Protein AF-A0A945M7L5-F1 (afdb_monomer_lite)

Structure (mmCIF, N/CA/C/O backbone):
data_AF-A0A945M7L5-F1
#
_entry.id   AF-A0A945M7L5-F1
#
loop_
_atom_site.group_PDB
_atom_site.id
_atom_site.type_symbol
_atom_site.label_atom_id
_atom_site.label_alt_id
_atom_site.label_comp_id
_atom_site.label_asym_id
_atom_site.label_entity_id
_atom_site.label_seq_id
_atom_site.pdbx_PDB_ins_code
_atom_site.Cartn_x
_atom_site.Cartn_y
_atom_site.Cartn_z
_atom_site.occupancy
_atom_site.B_iso_or_equiv
_atom_site.auth_seq_id
_atom_site.auth_comp_id
_atom_site.auth_asym_id
_atom_site.auth_atom_id
_atom_site.pdbx_PDB_model_num
ATOM 1 N N . LEU A 1 1 ? 0.323 -6.033 -14.513 1.00 88.44 1 LEU A N 1
ATOM 2 C CA . LEU A 1 1 ? 0.531 -5.898 -13.048 1.00 88.44 1 LEU A CA 1
ATOM 3 C C . LEU A 1 1 ? 1.445 -6.980 -12.442 1.00 88.44 1 LEU A C 1
ATOM 5 O O . LEU A 1 1 ? 2.070 -6.713 -11.421 1.00 88.44 1 LEU A O 1
ATOM 9 N N . GLU A 1 2 ? 1.617 -8.143 -13.084 1.00 89.75 2 GLU A N 1
ATOM 10 C CA . GLU A 1 2 ? 2.589 -9.178 -12.659 1.00 89.75 2 GLU A CA 1
ATOM 11 C C . GLU A 1 2 ? 4.060 -8.782 -12.893 1.00 89.75 2 GLU A C 1
ATOM 13 O O . GLU A 1 2 ? 4.921 -9.129 -12.095 1.00 89.75 2 GLU A O 1
ATOM 18 N N . ARG A 1 3 ? 4.341 -7.949 -13.916 1.00 89.69 3 ARG A N 1
ATOM 19 C CA . ARG A 1 3 ? 5.655 -7.295 -14.160 1.00 89.69 3 ARG A CA 1
ATOM 20 C C . ARG A 1 3 ? 6.170 -6.489 -12.953 1.00 89.69 3 ARG A C 1
ATOM 22 O O . ARG A 1 3 ? 7.344 -6.130 -12.890 1.00 89.69 3 ARG A O 1
ATOM 29 N N . GLY A 1 4 ? 5.273 -6.157 -12.029 1.00 89.81 4 GLY A N 1
ATOM 30 C CA . GLY A 1 4 ? 5.550 -5.356 -10.851 1.00 89.81 4 GLY A CA 1
ATOM 31 C C . GLY A 1 4 ? 5.746 -3.878 -11.117 1.00 89.81 4 GLY A C 1
ATOM 32 O O . GLY A 1 4 ? 5.795 -3.437 -12.266 1.00 89.81 4 GLY A O 1
ATOM 33 N N . LEU A 1 5 ? 5.824 -3.122 -10.029 1.00 92.19 5 LEU A N 1
ATOM 34 C CA . LEU A 1 5 ? 6.003 -1.675 -9.991 1.00 92.19 5 LEU A CA 1
ATOM 35 C C . LEU A 1 5 ? 7.187 -1.330 -9.087 1.00 92.19 5 LEU A C 1
ATOM 37 O O . LEU A 1 5 ? 7.552 -2.103 -8.199 1.00 92.19 5 LEU A O 1
ATOM 41 N N . TRP A 1 6 ? 7.793 -0.170 -9.312 1.00 91.25 6 TRP A N 1
ATOM 42 C CA . TRP A 1 6 ? 8.780 0.368 -8.384 1.00 91.25 6 TRP A CA 1
ATOM 43 C C . TRP A 1 6 ? 8.107 0.789 -7.082 1.00 91.25 6 TRP A C 1
ATOM 45 O O . TRP A 1 6 ? 7.006 1.3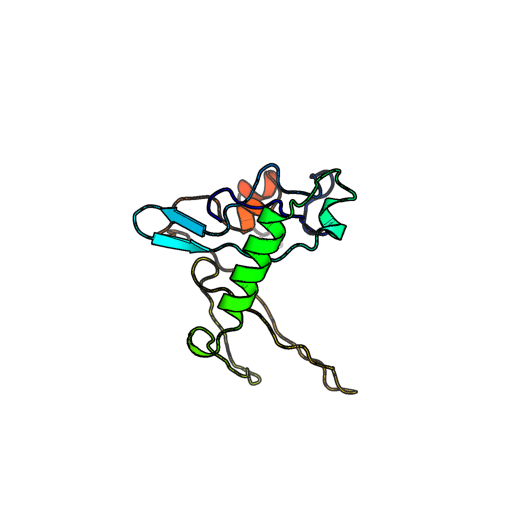38 -7.104 1.00 91.25 6 TRP A O 1
ATOM 55 N N . HIS A 1 7 ? 8.767 0.518 -5.955 1.00 89.25 7 HIS A N 1
ATOM 56 C CA . HIS A 1 7 ? 8.201 0.784 -4.641 1.00 89.25 7 HIS A CA 1
ATOM 57 C C . HIS A 1 7 ? 9.177 1.553 -3.753 1.00 89.25 7 HIS A C 1
ATOM 59 O O . HIS A 1 7 ? 10.235 1.039 -3.383 1.00 89.25 7 HIS A O 1
ATOM 65 N N . HIS A 1 8 ? 8.800 2.779 -3.398 1.00 90.94 8 HIS A N 1
ATOM 66 C CA . HIS A 1 8 ? 9.571 3.631 -2.499 1.00 90.94 8 HIS A CA 1
ATOM 67 C C . HIS A 1 8 ? 9.224 3.313 -1.038 1.00 90.94 8 HIS A C 1
ATOM 69 O O . HIS A 1 8 ? 8.049 3.259 -0.672 1.00 90.94 8 HIS A O 1
ATOM 75 N N . ARG A 1 9 ? 10.244 3.151 -0.192 1.00 86.06 9 ARG A N 1
ATOM 76 C CA . ARG A 1 9 ? 10.154 2.725 1.215 1.00 86.06 9 ARG A CA 1
ATOM 77 C C . ARG A 1 9 ? 9.863 3.864 2.195 1.00 86.06 9 ARG A C 1
ATOM 79 O O . ARG A 1 9 ? 9.516 3.604 3.335 1.00 86.06 9 ARG A O 1
ATOM 86 N N . ARG A 1 10 ? 9.905 5.124 1.746 1.00 86.62 10 ARG A N 1
ATOM 87 C CA . ARG A 1 10 ? 9.412 6.326 2.470 1.00 86.62 10 ARG A CA 1
ATOM 88 C C . ARG A 1 10 ? 10.066 6.561 3.837 1.00 86.62 10 ARG A C 1
ATOM 90 O O . ARG A 1 10 ? 9.423 7.097 4.734 1.00 86.62 10 ARG A O 1
ATOM 97 N N . GLY A 1 11 ? 11.322 6.156 3.999 1.00 83.06 11 GLY A N 1
ATOM 98 C CA . GLY A 1 11 ? 12.015 6.235 5.284 1.00 83.06 11 GLY A CA 1
ATOM 99 C C . GLY A 1 11 ? 11.655 5.104 6.250 1.00 83.06 11 GLY A C 1
ATOM 100 O O . GLY A 1 11 ? 12.049 5.164 7.407 1.00 83.06 11 GLY A O 1
ATOM 101 N N . GLU A 1 12 ? 10.913 4.084 5.804 1.00 82.12 12 GLU A N 1
ATOM 102 C CA . GLU A 1 12 ? 10.645 2.861 6.576 1.00 82.12 12 GLU A CA 1
ATOM 103 C C . GLU A 1 12 ? 11.765 1.811 6.419 1.00 82.12 12 GLU A C 1
ATOM 105 O O . GLU A 1 12 ? 11.689 0.739 7.014 1.00 82.12 12 GLU A O 1
ATOM 110 N N . GLN A 1 13 ? 12.797 2.100 5.620 1.00 79.38 13 GLN A N 1
ATOM 111 C CA . GLN A 1 13 ? 14.006 1.284 5.507 1.00 79.38 13 GLN A CA 1
ATOM 112 C C . GLN A 1 13 ? 14.995 1.529 6.660 1.00 79.38 13 GLN A C 1
ATOM 114 O O . GLN A 1 13 ? 14.944 2.562 7.327 1.00 79.38 13 GLN A O 1
ATOM 119 N N . ALA A 1 14 ? 15.932 0.599 6.858 1.00 75.19 14 ALA A N 1
ATOM 120 C CA . ALA A 1 14 ? 17.033 0.770 7.806 1.00 75.19 14 ALA A CA 1
ATOM 121 C C . ALA A 1 14 ? 18.026 1.853 7.360 1.00 75.19 14 ALA A C 1
ATOM 123 O O . ALA A 1 14 ? 18.111 2.196 6.177 1.00 75.19 14 ALA A O 1
ATOM 124 N N . GLU A 1 15 ? 18.825 2.346 8.305 1.00 80.69 15 GLU A N 1
ATOM 125 C CA . GLU A 1 15 ? 19.936 3.245 7.998 1.00 80.69 15 GLU A CA 1
ATOM 126 C C . GLU A 1 15 ? 20.911 2.581 7.011 1.00 80.69 15 GLU A C 1
ATOM 128 O O . GLU A 1 15 ? 21.284 1.421 7.165 1.00 80.69 15 GLU A O 1
ATOM 133 N N . GLY A 1 16 ? 21.290 3.313 5.961 1.00 83.38 16 GLY A N 1
ATOM 134 C CA . GLY A 1 16 ? 22.184 2.820 4.909 1.00 83.38 16 GLY A CA 1
ATOM 135 C C . GLY A 1 16 ? 21.518 1.958 3.830 1.00 83.38 16 GLY A C 1
ATOM 136 O O . GLY A 1 16 ? 22.161 1.666 2.821 1.00 83.38 16 GLY A O 1
ATOM 137 N N . GLU A 1 17 ? 20.243 1.584 3.969 1.00 80.81 17 GLU A N 1
ATOM 138 C CA . GLU A 1 17 ? 19.537 0.860 2.910 1.00 80.81 17 GLU A CA 1
ATOM 139 C C . GLU A 1 17 ? 18.944 1.796 1.839 1.00 80.81 17 GLU A C 1
ATOM 141 O O . GLU A 1 17 ? 18.535 2.919 2.148 1.00 80.81 17 GLU A O 1
ATOM 146 N N . PRO A 1 18 ? 18.826 1.338 0.574 1.00 84.75 18 PRO A N 1
ATOM 147 C CA . PRO A 1 18 ? 18.264 2.160 -0.494 1.00 84.75 18 PRO A CA 1
ATOM 148 C C . PRO A 1 18 ? 16.835 2.660 -0.201 1.00 84.75 18 PRO A C 1
ATOM 150 O O . PRO A 1 18 ? 16.030 1.955 0.395 1.00 84.75 18 PRO A O 1
ATOM 153 N N . PRO A 1 19 ? 16.423 3.828 -0.689 1.00 88.56 19 PRO A N 1
ATOM 154 C CA . PRO A 1 19 ? 15.056 4.315 -0.489 1.00 88.56 19 PRO A CA 1
ATOM 155 C C . PRO A 1 19 ? 14.008 3.564 -1.325 1.00 88.56 19 PRO A C 1
ATOM 157 O O . PRO A 1 19 ? 12.823 3.598 -1.005 1.00 88.56 19 PRO A O 1
ATOM 160 N N . VAL A 1 20 ? 14.422 2.821 -2.354 1.00 88.81 20 VAL A N 1
ATOM 161 C CA . VAL A 1 20 ? 13.551 2.016 -3.229 1.00 88.81 20 VAL A CA 1
ATOM 162 C C . VAL A 1 20 ? 13.884 0.533 -3.082 1.00 88.81 20 VAL A C 1
ATOM 164 O O . VAL A 1 20 ? 15.008 0.172 -2.725 1.00 88.81 20 VAL A O 1
ATOM 167 N N . LEU A 1 21 ? 12.903 -0.343 -3.312 1.00 83.31 21 LEU A N 1
ATOM 168 C CA . LEU A 1 21 ? 13.147 -1.784 -3.385 1.00 83.31 21 LEU A CA 1
ATOM 169 C C . LEU A 1 21 ? 14.174 -2.126 -4.484 1.00 83.31 21 LEU A C 1
ATOM 171 O O . LEU A 1 21 ? 14.164 -1.499 -5.543 1.00 83.31 21 LEU A O 1
ATOM 175 N N . PRO A 1 22 ? 15.016 -3.159 -4.283 1.00 78.81 22 PRO A N 1
ATOM 176 C CA . PRO A 1 22 ? 16.070 -3.537 -5.233 1.00 78.81 22 PRO A CA 1
ATOM 177 C C . PRO A 1 22 ? 15.537 -4.050 -6.580 1.00 78.81 22 PRO A C 1
ATOM 179 O O . PRO A 1 22 ? 16.302 -4.245 -7.520 1.00 78.81 22 PRO A O 1
ATOM 182 N N . GLY A 1 23 ? 14.231 -4.289 -6.683 1.00 81.50 23 GLY A N 1
ATOM 183 C CA . GLY A 1 23 ? 13.573 -4.705 -7.907 1.00 81.50 23 GLY A CA 1
ATOM 184 C C . GLY A 1 23 ? 12.105 -4.307 -7.912 1.00 81.50 23 GLY A C 1
ATOM 185 O O . GLY A 1 23 ? 11.553 -3.813 -6.926 1.00 81.50 23 GLY A O 1
ATOM 186 N N . ARG A 1 24 ? 11.469 -4.547 -9.055 1.00 86.50 24 ARG A N 1
ATOM 187 C CA . ARG A 1 24 ? 10.047 -4.280 -9.255 1.00 86.50 24 ARG A CA 1
ATOM 188 C C . ARG A 1 24 ? 9.227 -5.286 -8.461 1.00 86.50 24 ARG A C 1
ATOM 190 O O . ARG A 1 24 ? 9.447 -6.488 -8.577 1.00 86.50 24 ARG A O 1
ATOM 197 N N . GLN A 1 25 ? 8.263 -4.794 -7.698 1.00 86.56 25 GLN A N 1
ATOM 198 C CA . GLN A 1 25 ? 7.405 -5.611 -6.855 1.00 86.56 25 GLN A CA 1
ATOM 199 C C . GLN A 1 25 ? 6.109 -5.960 -7.599 1.00 86.56 25 GLN A C 1
ATOM 201 O O . GLN A 1 25 ? 5.334 -5.044 -7.896 1.00 86.56 25 GLN A O 1
ATOM 206 N N . PRO A 1 26 ? 5.844 -7.244 -7.915 1.00 88.94 26 PRO A N 1
ATOM 207 C CA . PRO A 1 26 ? 4.579 -7.683 -8.498 1.00 88.94 26 PRO A CA 1
ATOM 208 C C . PRO A 1 26 ? 3.392 -7.230 -7.657 1.00 88.94 26 PRO A C 1
ATOM 210 O O . PRO A 1 26 ? 3.379 -7.424 -6.439 1.00 88.94 26 PRO A O 1
ATOM 213 N N . VAL A 1 27 ? 2.390 -6.649 -8.320 1.00 91.69 27 VAL A N 1
ATOM 214 C CA . VAL A 1 27 ? 1.140 -6.284 -7.643 1.00 91.69 27 VAL A CA 1
ATOM 215 C C . VAL A 1 27 ? 0.292 -7.520 -7.402 1.00 91.69 27 VAL A C 1
ATOM 217 O O . VAL A 1 27 ? -0.244 -7.696 -6.315 1.00 91.69 27 VAL A O 1
ATOM 220 N N . PHE A 1 28 ? 0.231 -8.398 -8.402 1.00 90.56 28 PHE A N 1
ATOM 221 C CA . PHE A 1 28 ? -0.382 -9.713 -8.305 1.00 90.56 28 PHE A CA 1
ATOM 222 C C . PHE A 1 28 ? 0.646 -10.774 -8.665 1.00 90.56 28 PHE A C 1
ATOM 224 O O . PHE A 1 28 ? 1.452 -10.574 -9.574 1.00 90.56 28 PHE A O 1
ATOM 231 N N . TRP A 1 29 ? 0.600 -11.900 -7.966 1.00 87.75 29 TRP A N 1
ATOM 232 C CA . TRP A 1 29 ? 1.297 -13.116 -8.367 1.00 87.75 29 TRP A CA 1
ATOM 233 C C . TRP A 1 29 ? 0.541 -14.328 -7.834 1.00 87.75 29 TRP A C 1
ATOM 235 O O . TRP A 1 29 ? -0.163 -14.240 -6.826 1.00 87.75 29 TRP A O 1
ATOM 245 N N . THR A 1 30 ? 0.684 -15.462 -8.514 1.00 85.06 30 THR A N 1
ATOM 246 C CA . THR A 1 30 ? 0.072 -16.722 -8.094 1.00 85.06 30 THR A CA 1
ATOM 247 C C . THR A 1 30 ? 1.156 -17.738 -7.800 1.00 85.06 30 THR A C 1
ATOM 249 O O . THR A 1 30 ? 2.023 -17.987 -8.631 1.00 85.06 30 THR A O 1
ATOM 252 N N . GLU A 1 31 ? 1.091 -18.351 -6.623 1.00 77.88 31 GLU A N 1
ATOM 253 C CA . GLU A 1 31 ? 2.034 -19.379 -6.200 1.00 77.88 31 GLU A CA 1
ATOM 254 C C . GLU A 1 31 ? 1.259 -20.556 -5.595 1.00 77.88 31 GLU A C 1
ATOM 256 O O . GLU A 1 31 ? 0.375 -20.371 -4.757 1.00 77.88 31 GLU A O 1
ATOM 261 N N . HIS A 1 32 ? 1.535 -21.778 -6.061 1.00 81.19 32 HIS A N 1
ATOM 262 C CA . HIS A 1 32 ? 0.807 -22.993 -5.656 1.00 81.19 32 HIS A CA 1
ATOM 263 C C . HIS A 1 32 ? -0.732 -22.855 -5.740 1.00 81.19 32 HIS A C 1
ATOM 265 O O . HIS A 1 32 ? -1.458 -23.284 -4.840 1.00 81.19 32 HIS A O 1
ATOM 271 N N . GLY A 1 33 ? -1.233 -22.207 -6.800 1.00 84.12 33 GLY A N 1
ATOM 272 C CA . GLY A 1 33 ? -2.668 -21.993 -7.028 1.00 84.12 33 GLY A CA 1
ATOM 273 C C . GLY A 1 33 ? -3.322 -20.953 -6.112 1.00 84.12 33 GLY A C 1
ATOM 274 O O . GLY A 1 33 ? -4.548 -20.873 -6.062 1.00 84.12 33 GLY A O 1
ATOM 275 N N . ARG A 1 34 ? -2.537 -20.162 -5.370 1.00 82.62 34 ARG A N 1
ATOM 276 C CA . ARG A 1 34 ? -3.036 -19.078 -4.517 1.00 82.62 34 ARG A CA 1
ATOM 277 C C . ARG A 1 34 ? -2.573 -17.736 -5.054 1.00 82.62 34 ARG A C 1
ATOM 279 O O . ARG A 1 34 ? -1.375 -17.513 -5.200 1.00 82.62 34 ARG A O 1
ATOM 286 N N . MET A 1 35 ? -3.532 -16.858 -5.331 1.00 85.50 35 MET A N 1
ATOM 287 C CA . MET A 1 35 ? -3.248 -15.484 -5.721 1.00 85.50 35 MET A CA 1
ATOM 288 C C . MET A 1 35 ? -2.893 -14.654 -4.492 1.00 85.50 35 MET A C 1
ATOM 290 O O . MET A 1 35 ? -3.503 -14.780 -3.426 1.00 85.50 35 MET A O 1
ATOM 294 N N . HIS A 1 36 ? -1.928 -13.774 -4.684 1.00 85.00 36 HIS A N 1
ATOM 295 C CA . HIS A 1 36 ? -1.494 -12.803 -3.711 1.00 85.00 36 HIS A CA 1
ATOM 296 C C . HIS A 1 36 ? -1.576 -11.398 -4.286 1.00 85.00 36 HIS A C 1
ATOM 298 O O . HIS A 1 36 ? -1.452 -11.205 -5.497 1.00 85.00 36 HIS A O 1
ATOM 304 N N . VAL A 1 37 ? -1.755 -10.427 -3.396 1.00 89.38 37 VAL A N 1
ATOM 305 C CA . VAL A 1 37 ? -1.757 -9.013 -3.734 1.00 89.38 37 VAL A CA 1
ATOM 306 C C . VAL A 1 37 ? -0.793 -8.238 -2.844 1.00 89.38 37 VAL A C 1
ATOM 308 O O . VAL A 1 37 ? -0.749 -8.426 -1.628 1.00 89.38 37 VAL A O 1
ATOM 311 N N . PHE A 1 38 ? -0.027 -7.351 -3.467 1.00 88.56 38 PHE A N 1
ATOM 312 C CA . PHE A 1 38 ? 0.733 -6.304 -2.807 1.00 88.56 38 PHE A CA 1
ATOM 313 C C . PHE A 1 38 ? 0.492 -5.005 -3.562 1.00 88.56 38 PHE A C 1
ATOM 315 O O . PHE A 1 38 ? 0.917 -4.851 -4.702 1.00 88.56 38 PHE A O 1
ATOM 322 N N . TYR A 1 39 ? -0.195 -4.058 -2.937 1.00 91.62 39 TYR A N 1
ATOM 323 C CA . TYR A 1 39 ? -0.456 -2.787 -3.586 1.00 91.62 39 TYR A CA 1
ATOM 324 C C . TYR A 1 39 ? -0.459 -1.652 -2.578 1.00 91.62 39 TYR A C 1
ATOM 326 O O . TYR A 1 39 ? -1.223 -1.642 -1.614 1.00 91.62 39 TYR A O 1
ATOM 334 N N . ASN A 1 40 ? 0.425 -0.697 -2.825 1.00 89.12 40 ASN A N 1
ATOM 335 C CA . ASN A 1 40 ? 0.483 0.587 -2.160 1.00 89.12 40 ASN A CA 1
ATOM 336 C C . ASN A 1 40 ? 0.940 1.582 -3.223 1.00 89.12 40 ASN A C 1
ATOM 338 O O . ASN A 1 40 ? 2.067 1.481 -3.713 1.00 89.12 40 ASN A O 1
ATOM 342 N N . ARG A 1 41 ? 0.038 2.480 -3.622 1.00 91.00 41 ARG A N 1
ATOM 343 C CA . ARG A 1 41 ? 0.288 3.425 -4.704 1.00 91.00 41 ARG A CA 1
ATOM 344 C C . ARG A 1 41 ? 1.357 4.428 -4.284 1.00 91.00 41 ARG A C 1
ATOM 346 O O . ARG A 1 41 ? 1.124 5.275 -3.421 1.00 91.00 41 ARG A O 1
ATOM 353 N N . ASN A 1 42 ? 2.527 4.342 -4.910 1.00 90.31 42 ASN A N 1
ATOM 354 C CA . ASN A 1 42 ? 3.549 5.370 -4.789 1.00 90.31 42 ASN A CA 1
ATOM 355 C C . ASN A 1 42 ? 3.321 6.430 -5.877 1.00 90.31 42 ASN A C 1
ATOM 357 O O . ASN A 1 42 ? 3.329 6.085 -7.058 1.00 90.31 42 ASN A O 1
ATOM 361 N N . PRO A 1 43 ? 3.128 7.711 -5.522 1.00 91.31 43 PRO A N 1
ATOM 362 C CA . PRO A 1 43 ? 3.115 8.773 -6.514 1.00 91.31 43 PRO A CA 1
ATOM 363 C C . PRO A 1 43 ? 4.483 8.860 -7.218 1.00 91.31 43 PRO A C 1
ATOM 365 O O . PRO A 1 43 ? 5.511 8.677 -6.557 1.00 91.31 43 PRO A O 1
ATOM 368 N N . PRO A 1 44 ? 4.520 9.197 -8.522 1.00 92.56 44 PRO A N 1
ATOM 369 C CA . PRO A 1 44 ? 5.767 9.364 -9.276 1.00 92.56 44 PRO A CA 1
ATOM 370 C C . PRO A 1 44 ? 6.780 10.294 -8.598 1.00 92.56 44 PRO A C 1
ATOM 372 O O . PRO A 1 44 ? 7.962 9.975 -8.551 1.00 92.56 44 PRO A O 1
ATOM 375 N N . ALA A 1 45 ? 6.304 11.356 -7.941 1.00 94.25 45 ALA A N 1
ATOM 376 C CA . ALA A 1 45 ? 7.132 12.312 -7.204 1.00 94.25 45 ALA A CA 1
ATOM 377 C C . ALA A 1 45 ? 7.986 11.697 -6.074 1.00 94.25 45 ALA A C 1
ATOM 379 O O . ALA A 1 45 ? 8.914 12.340 -5.594 1.00 94.25 45 ALA A O 1
ATOM 380 N N . TRP A 1 46 ? 7.681 10.480 -5.605 1.00 93.62 46 TRP A N 1
ATOM 381 C CA . TRP A 1 46 ? 8.534 9.769 -4.640 1.00 93.62 46 TRP A CA 1
ATOM 382 C C . TRP A 1 46 ? 9.642 8.951 -5.306 1.00 93.62 46 TRP A C 1
ATOM 384 O O . TRP A 1 46 ? 10.592 8.569 -4.640 1.00 93.62 46 TRP A O 1
ATOM 394 N N . LEU A 1 47 ? 9.507 8.633 -6.591 1.00 94.19 47 LEU A N 1
ATOM 395 C CA . LEU A 1 47 ? 10.447 7.808 -7.352 1.00 94.19 47 LEU A CA 1
ATOM 396 C C . LEU A 1 47 ? 11.367 8.661 -8.238 1.00 94.19 47 LEU A C 1
ATOM 398 O O . LEU A 1 47 ? 12.512 8.283 -8.471 1.00 94.19 47 LEU A O 1
ATOM 402 N N . GLU A 1 48 ? 10.896 9.829 -8.677 1.00 94.62 48 GLU A N 1
ATOM 403 C CA . GLU A 1 48 ? 11.663 10.784 -9.485 1.00 94.62 48 GLU A CA 1
ATOM 404 C C . GLU A 1 48 ? 12.991 11.222 -8.840 1.00 94.62 48 GLU A C 1
ATOM 406 O O . GLU A 1 48 ? 14.004 11.183 -9.544 1.00 94.62 48 GLU A O 1
ATOM 411 N N . PRO A 1 49 ? 13.060 11.570 -7.532 1.00 94.81 49 PRO A N 1
ATOM 412 C CA . PRO A 1 49 ? 14.329 11.922 -6.886 1.00 94.81 49 PRO A CA 1
ATOM 413 C C . PRO A 1 49 ? 15.351 10.779 -6.893 1.00 94.81 49 PRO A C 1
ATOM 415 O O . PRO A 1 49 ? 16.553 11.025 -6.855 1.00 94.81 49 PRO A O 1
ATOM 418 N N . GLU A 1 50 ? 14.871 9.540 -6.999 1.00 93.75 50 GLU A N 1
ATOM 419 C CA . GLU A 1 50 ? 15.679 8.319 -7.035 1.00 93.75 50 GLU A CA 1
ATOM 420 C C . GLU A 1 50 ? 16.088 7.929 -8.467 1.00 93.75 50 GLU A C 1
ATOM 422 O O . GLU A 1 50 ? 16.620 6.844 -8.699 1.00 93.75 50 GLU A O 1
ATOM 427 N N . GLY A 1 51 ? 15.820 8.795 -9.453 1.00 94.50 51 GLY A N 1
ATOM 428 C CA . GLY A 1 51 ? 16.134 8.562 -10.864 1.00 94.50 51 GLY A CA 1
ATOM 429 C C . GLY A 1 51 ? 15.212 7.550 -11.548 1.00 94.50 51 GLY A C 1
ATOM 430 O O . GLY A 1 51 ? 15.524 7.065 -12.636 1.00 94.50 51 GLY A O 1
ATOM 431 N N . ILE A 1 52 ? 14.076 7.216 -10.932 1.00 94.81 52 ILE A N 1
ATOM 432 C CA . ILE A 1 52 ? 13.129 6.230 -11.451 1.00 94.81 52 ILE A CA 1
ATOM 433 C C . ILE A 1 52 ? 11.953 6.952 -12.099 1.00 94.81 52 ILE A C 1
ATOM 435 O O . ILE A 1 52 ? 11.156 7.612 -11.438 1.00 94.81 52 ILE A O 1
ATOM 439 N N . THR A 1 53 ? 11.809 6.777 -13.411 1.00 95.12 53 THR A N 1
ATOM 440 C CA . THR A 1 53 ? 10.653 7.287 -14.154 1.00 95.12 53 THR A CA 1
ATOM 441 C C . THR A 1 53 ? 9.505 6.285 -14.102 1.00 95.12 53 THR A C 1
ATOM 443 O O . THR A 1 53 ? 9.670 5.131 -14.499 1.00 95.12 53 THR A O 1
ATOM 446 N N . VAL A 1 54 ? 8.334 6.741 -13.655 1.00 95.00 54 VAL A N 1
ATOM 447 C CA . VAL A 1 54 ? 7.077 5.999 -13.806 1.00 95.00 54 VAL A CA 1
ATOM 448 C C . VAL A 1 54 ? 6.515 6.290 -15.195 1.00 95.00 54 VAL A C 1
ATOM 450 O O . VAL A 1 54 ? 6.260 7.436 -15.554 1.00 95.00 54 VAL A O 1
ATOM 453 N N . THR A 1 55 ? 6.352 5.249 -15.999 1.00 95.50 55 THR A N 1
ATOM 454 C CA . THR A 1 55 ? 5.833 5.339 -17.367 1.00 95.50 55 THR A CA 1
ATOM 455 C C . THR A 1 55 ? 4.335 5.652 -17.392 1.00 95.50 55 THR A C 1
ATOM 457 O O . THR A 1 55 ? 3.600 5.404 -16.429 1.00 95.50 55 THR A O 1
ATOM 460 N N . ALA A 1 56 ? 3.855 6.146 -18.536 1.00 96.25 56 ALA A N 1
ATOM 461 C CA . ALA A 1 56 ? 2.427 6.355 -18.764 1.00 96.25 56 ALA A CA 1
ATOM 462 C C . ALA A 1 56 ? 1.627 5.045 -18.624 1.00 96.25 56 ALA A C 1
ATOM 464 O O . ALA A 1 56 ? 0.601 5.034 -17.956 1.00 96.25 56 ALA A O 1
ATOM 465 N N . GLU A 1 57 ? 2.149 3.930 -19.153 1.00 96.19 57 GLU A N 1
ATOM 466 C CA . GLU A 1 57 ? 1.534 2.597 -19.028 1.00 96.19 57 GLU A CA 1
ATOM 467 C C . GLU A 1 57 ? 1.418 2.152 -17.556 1.00 96.19 57 GLU A C 1
ATOM 469 O O . GLU A 1 57 ? 0.399 1.611 -17.134 1.00 96.19 57 GLU A O 1
ATOM 474 N N . GLU A 1 58 ? 2.451 2.382 -16.738 1.00 95.56 58 GLU A N 1
ATOM 475 C CA . GLU A 1 58 ? 2.402 2.055 -15.305 1.00 95.56 58 GLU A CA 1
ATOM 476 C C . GLU A 1 58 ? 1.422 2.937 -14.535 1.00 95.56 58 GLU A C 1
ATOM 478 O O . GLU A 1 58 ? 0.823 2.479 -13.561 1.00 95.56 58 GLU A O 1
ATOM 483 N N . THR A 1 59 ? 1.274 4.194 -14.947 1.00 95.62 59 THR A N 1
ATOM 484 C CA . THR A 1 59 ? 0.305 5.122 -14.356 1.00 95.62 59 THR A CA 1
ATOM 485 C C . THR A 1 59 ? -1.112 4.677 -14.697 1.00 95.62 59 THR A C 1
ATOM 487 O O . THR A 1 59 ? -1.911 4.474 -13.789 1.00 95.62 59 THR A O 1
ATOM 490 N N . GLU A 1 60 ? -1.384 4.387 -15.971 1.00 97.06 60 GLU A N 1
ATOM 491 C CA . GLU A 1 60 ? -2.676 3.880 -16.440 1.00 97.06 60 GLU A CA 1
ATOM 492 C C . GLU A 1 60 ? -3.057 2.558 -15.752 1.00 97.06 60 GLU A C 1
ATOM 494 O O . GLU A 1 60 ? -4.195 2.378 -15.319 1.00 97.06 60 GLU A O 1
ATOM 499 N N . ALA A 1 61 ? -2.100 1.643 -15.567 1.00 96.31 61 ALA A N 1
ATOM 500 C CA . ALA A 1 61 ? -2.344 0.389 -14.859 1.00 96.31 61 ALA A CA 1
ATOM 501 C C . ALA A 1 61 ? -2.705 0.596 -13.375 1.00 96.31 61 ALA A C 1
ATOM 503 O O . ALA A 1 61 ? -3.532 -0.146 -12.839 1.00 96.31 61 ALA A O 1
ATOM 504 N N . GLN A 1 62 ? -2.088 1.576 -12.705 1.00 96.69 62 GLN A N 1
ATOM 505 C CA . GLN A 1 62 ? -2.428 1.936 -11.325 1.00 96.69 62 GLN A CA 1
ATOM 506 C C . GLN A 1 62 ? -3.783 2.646 -11.253 1.00 96.69 62 GLN A C 1
ATOM 508 O O . GLN A 1 62 ? -4.577 2.329 -10.375 1.00 96.69 62 GLN A O 1
ATOM 513 N N . ASP A 1 63 ? -4.083 3.541 -12.198 1.00 97.25 63 ASP A N 1
ATOM 514 C CA . ASP A 1 63 ? -5.373 4.237 -12.288 1.00 97.25 63 ASP A CA 1
ATOM 515 C C . ASP A 1 63 ? -6.525 3.257 -12.501 1.00 97.25 63 ASP A C 1
ATOM 517 O O . ASP A 1 63 ? -7.545 3.330 -11.816 1.00 97.25 63 ASP A O 1
ATOM 521 N N . LEU A 1 64 ? -6.346 2.284 -13.397 1.00 97.50 64 LEU A N 1
ATOM 522 C CA . LEU A 1 64 ? -7.327 1.228 -13.614 1.00 97.50 64 LEU A CA 1
ATOM 523 C C . LEU A 1 64 ? -7.533 0.386 -12.351 1.00 97.50 64 LEU A C 1
ATOM 525 O O . LEU A 1 64 ? -8.672 0.060 -12.011 1.00 97.50 64 LEU A O 1
ATOM 529 N N . LEU A 1 65 ? -6.450 0.020 -11.659 1.00 96.75 65 LEU A N 1
ATOM 530 C CA . LEU A 1 65 ? -6.553 -0.743 -10.421 1.00 96.75 65 LEU A CA 1
ATOM 531 C C . LEU A 1 65 ? -7.279 0.060 -9.339 1.00 96.75 65 LEU A C 1
ATOM 533 O O . LEU A 1 65 ? -8.187 -0.481 -8.716 1.00 96.75 65 LEU A O 1
ATOM 537 N N . ASP A 1 66 ? -6.946 1.334 -9.152 1.00 96.19 66 ASP A N 1
ATOM 538 C CA . ASP A 1 66 ? -7.627 2.209 -8.195 1.00 96.19 66 ASP A CA 1
ATOM 539 C C . ASP A 1 66 ? -9.120 2.325 -8.520 1.00 96.19 66 ASP A C 1
ATOM 541 O O . ASP A 1 66 ? -9.956 2.100 -7.645 1.00 96.19 66 ASP A O 1
ATOM 545 N N . ALA A 1 67 ? -9.473 2.546 -9.790 1.00 97.19 67 ALA A N 1
ATOM 546 C CA . ALA A 1 67 ? -10.864 2.604 -10.237 1.00 97.19 67 ALA A CA 1
ATOM 547 C C . ALA A 1 67 ? -11.623 1.287 -9.992 1.00 97.19 67 ALA A C 1
ATOM 549 O O . ALA A 1 67 ? -12.816 1.297 -9.689 1.00 97.19 67 ALA A O 1
ATOM 550 N N . VAL A 1 68 ? -10.953 0.135 -10.107 1.00 96.81 68 VAL A N 1
ATOM 551 C CA . VAL A 1 68 ? -11.527 -1.162 -9.721 1.00 96.81 68 VAL A CA 1
ATOM 552 C C . VAL A 1 68 ? -11.700 -1.237 -8.207 1.00 96.81 68 VAL A C 1
ATOM 554 O O . VAL A 1 68 ? -12.785 -1.584 -7.752 1.00 96.81 68 VAL A O 1
ATOM 557 N N . LEU A 1 69 ? -10.672 -0.885 -7.431 1.00 95.25 69 LEU A N 1
ATOM 558 C CA . LEU A 1 69 ? -10.691 -0.910 -5.966 1.00 95.25 69 LEU A CA 1
ATOM 559 C C . LEU A 1 69 ? -11.741 0.026 -5.367 1.00 95.25 69 LEU A C 1
ATOM 561 O O . LEU A 1 69 ? -12.205 -0.236 -4.260 1.00 95.25 69 LEU A O 1
ATOM 565 N N . GLU A 1 70 ? -12.152 1.071 -6.084 1.00 94.25 70 GLU A N 1
ATOM 566 C CA . GLU A 1 70 ? -13.219 1.994 -5.692 1.00 94.25 70 GLU A CA 1
ATOM 567 C C . GLU A 1 70 ? -14.642 1.434 -5.849 1.00 94.25 70 GLU A C 1
ATOM 569 O O . GLU A 1 70 ? -15.580 1.967 -5.243 1.00 94.25 70 GLU A O 1
ATOM 574 N N . ARG A 1 71 ? -14.811 0.337 -6.597 1.00 96.88 71 ARG A N 1
ATOM 575 C CA . ARG A 1 71 ? -16.116 -0.271 -6.876 1.00 96.88 71 ARG A CA 1
ATOM 576 C C . ARG A 1 71 ? -16.801 -0.768 -5.594 1.00 96.88 71 ARG A C 1
ATOM 578 O O . ARG A 1 71 ? -16.219 -1.578 -4.867 1.00 96.88 71 ARG A O 1
ATOM 585 N N . PRO A 1 72 ? -18.038 -0.329 -5.293 1.00 95.19 72 PRO A N 1
ATOM 586 C CA . PRO A 1 72 ? -18.746 -0.725 -4.075 1.00 95.19 72 PRO A CA 1
ATOM 587 C C . PRO A 1 72 ? -18.906 -2.239 -3.898 1.00 95.19 72 PRO A C 1
ATOM 589 O O . PRO A 1 72 ? -18.855 -2.720 -2.771 1.00 95.19 72 PRO A O 1
ATOM 592 N N . GLU A 1 73 ? -19.066 -2.990 -4.986 1.00 96.81 73 GLU A N 1
ATOM 593 C CA . GLU A 1 73 ? -19.309 -4.435 -4.983 1.00 96.81 73 GLU A CA 1
ATOM 594 C C . GLU A 1 73 ? -18.112 -5.281 -4.522 1.00 96.81 73 GLU A C 1
ATOM 596 O O . GLU A 1 73 ? -18.301 -6.436 -4.144 1.00 96.81 73 GLU A O 1
ATOM 601 N N . ILE A 1 74 ? -16.897 -4.721 -4.508 1.00 93.94 74 ILE A N 1
ATOM 602 C CA . ILE A 1 74 ? -15.700 -5.402 -3.985 1.00 93.94 74 ILE A CA 1
ATOM 603 C C . ILE A 1 74 ? -15.203 -4.807 -2.662 1.00 93.94 74 ILE A C 1
ATOM 605 O O . ILE A 1 74 ? -14.207 -5.272 -2.107 1.00 93.94 74 ILE A O 1
ATOM 609 N N . GLN A 1 75 ? -15.888 -3.786 -2.139 1.00 94.50 75 GLN A N 1
ATOM 610 C CA . GLN A 1 75 ? -15.538 -3.142 -0.879 1.00 94.50 75 GLN A CA 1
ATOM 611 C C . GLN A 1 75 ? -16.408 -3.647 0.269 1.00 94.50 75 GLN A C 1
ATOM 613 O O . GLN A 1 75 ? -17.618 -3.431 0.302 1.00 94.50 75 GLN A O 1
ATOM 618 N N . LEU A 1 76 ? -15.767 -4.187 1.304 1.00 94.31 76 LEU A N 1
ATOM 619 C CA . LEU A 1 76 ? -16.395 -4.312 2.614 1.00 94.31 76 LEU A CA 1
ATOM 620 C C . LEU A 1 76 ? -16.166 -3.020 3.406 1.00 94.31 76 LEU A C 1
ATOM 622 O O . LEU A 1 76 ? -15.045 -2.719 3.817 1.00 94.31 76 LEU A O 1
ATOM 626 N N . ARG A 1 77 ? -17.233 -2.248 3.631 1.00 93.44 77 ARG A N 1
ATOM 627 C CA . ARG A 1 77 ? -17.194 -1.043 4.472 1.00 93.44 77 ARG A CA 1
ATOM 628 C C . ARG A 1 77 ? -17.610 -1.397 5.896 1.00 93.44 77 ARG A C 1
ATOM 630 O O . ARG A 1 77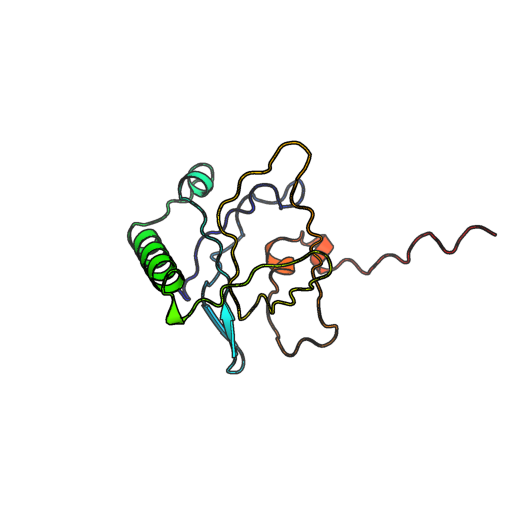 ? -18.650 -2.014 6.093 1.00 93.44 77 ARG A O 1
ATOM 637 N N . MET A 1 78 ? -16.823 -0.968 6.876 1.00 93.31 78 MET A N 1
ATOM 638 C CA . MET A 1 78 ? -17.137 -1.147 8.294 1.00 93.31 78 MET A CA 1
ATOM 639 C C . MET A 1 78 ? -16.659 0.042 9.124 1.00 93.31 78 MET A C 1
ATOM 641 O O . MET A 1 78 ? -15.713 0.737 8.745 1.00 93.31 78 MET A O 1
ATOM 645 N N . TYR A 1 79 ? -17.311 0.241 10.264 1.00 92.56 79 TYR A N 1
ATOM 646 C CA . TYR A 1 79 ? -16.883 1.150 11.319 1.00 92.56 79 TYR A CA 1
ATOM 647 C C . TYR A 1 79 ? -16.376 0.309 12.489 1.00 92.56 79 TYR A C 1
ATOM 649 O O . TYR A 1 79 ? -16.979 -0.714 12.791 1.00 92.56 79 TYR A O 1
ATOM 657 N N . LEU A 1 80 ? -15.261 0.720 13.094 1.00 93.31 80 LEU A N 1
ATOM 658 C CA . LEU A 1 80 ? -14.730 0.087 14.301 1.00 93.31 80 LEU A CA 1
ATOM 659 C C . LEU A 1 80 ? -15.142 0.912 15.515 1.00 93.31 80 LEU A C 1
ATOM 661 O O . LEU A 1 80 ? -14.867 2.117 15.564 1.00 93.31 80 LEU A O 1
ATOM 665 N N . GLU A 1 81 ? -15.760 0.256 16.485 1.00 93.31 81 GLU A N 1
ATOM 666 C CA . GLU A 1 81 ? -16.051 0.797 17.805 1.00 93.31 81 GLU A CA 1
ATOM 667 C C . GLU A 1 81 ? -14.906 0.497 18.790 1.00 93.31 81 GLU A C 1
ATOM 669 O O . GLU A 1 81 ? -14.068 -0.380 18.548 1.00 93.31 81 GLU A O 1
ATOM 674 N N . PRO A 1 82 ? -14.798 1.238 19.909 1.00 94.12 82 PRO A N 1
ATOM 675 C CA . PRO 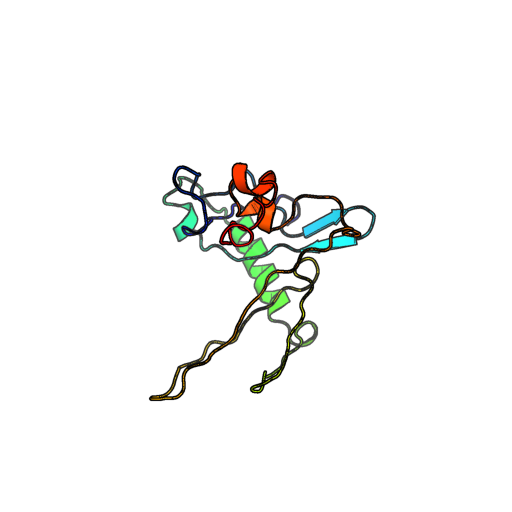A 1 82 ? -13.828 0.914 20.949 1.00 94.12 82 PRO A CA 1
ATOM 676 C C . PRO A 1 82 ? -14.003 -0.526 21.452 1.00 94.12 82 PRO A C 1
ATOM 678 O O . PRO A 1 82 ? -15.047 -0.874 21.993 1.00 94.12 82 PRO A O 1
ATOM 681 N N . GLY A 1 83 ? -12.958 -1.341 21.305 1.00 95.00 83 GLY A N 1
ATOM 682 C CA . GLY A 1 83 ? -12.974 -2.765 21.656 1.00 95.00 83 GLY A CA 1
ATOM 683 C C . GLY A 1 83 ? -13.054 -3.703 20.450 1.00 95.00 83 GLY A C 1
ATOM 684 O O . GLY A 1 83 ? -12.694 -4.872 20.586 1.00 95.00 83 GLY A O 1
ATOM 685 N N . ASP A 1 84 ? -13.424 -3.199 19.269 1.00 96.50 84 ASP A N 1
ATOM 686 C CA . ASP A 1 84 ? -13.449 -4.007 18.052 1.00 96.50 84 ASP A CA 1
ATOM 687 C C . ASP A 1 84 ? -12.044 -4.397 17.587 1.00 96.50 84 ASP A C 1
ATOM 689 O O . ASP A 1 84 ? -11.090 -3.611 17.621 1.00 96.50 84 ASP A O 1
ATOM 693 N N . LEU A 1 85 ? -11.944 -5.622 17.070 1.00 95.31 85 LEU A N 1
ATOM 694 C CA . LEU A 1 85 ? -10.730 -6.169 16.482 1.00 95.31 85 LEU A CA 1
ATOM 695 C C . LEU A 1 85 ? -10.944 -6.475 15.000 1.00 95.31 85 LEU A C 1
ATOM 697 O O . LEU A 1 85 ? -11.772 -7.307 14.633 1.00 95.31 85 LEU A O 1
ATOM 701 N N . GLN A 1 86 ? -10.121 -5.863 14.149 1.00 95.00 86 GLN A N 1
ATOM 702 C CA . GLN A 1 86 ? -10.056 -6.177 12.726 1.00 95.00 86 GLN A CA 1
ATOM 703 C C . GLN A 1 86 ? -8.839 -7.064 12.435 1.00 95.00 86 GLN A C 1
ATOM 705 O O . GLN A 1 86 ? -7.696 -6.648 12.630 1.00 95.00 86 GLN A O 1
ATOM 710 N N . LEU A 1 87 ? -9.081 -8.278 11.933 1.00 94.12 87 LEU A N 1
ATOM 711 C CA . LEU A 1 87 ? -8.039 -9.195 11.463 1.00 94.12 87 LEU A CA 1
ATOM 712 C C . LEU A 1 87 ? -8.069 -9.282 9.938 1.00 94.12 87 LEU A C 1
ATOM 714 O O . LEU A 1 87 ? -9.091 -9.630 9.350 1.00 94.12 87 LEU A O 1
ATOM 718 N N . ILE A 1 88 ? -6.939 -8.980 9.297 1.00 92.38 88 ILE A N 1
ATOM 719 C CA . ILE A 1 88 ? -6.815 -8.950 7.836 1.00 92.38 88 ILE A CA 1
ATOM 720 C C . ILE A 1 88 ? -5.674 -9.862 7.398 1.00 92.38 88 ILE A C 1
ATOM 722 O O . ILE A 1 88 ? -4.549 -9.760 7.889 1.00 92.38 88 ILE A O 1
ATOM 726 N N . ASN A 1 89 ? -5.947 -10.720 6.414 1.00 88.94 89 ASN A N 1
ATOM 727 C CA . ASN A 1 89 ? -4.891 -11.396 5.675 1.00 88.94 89 ASN A CA 1
ATOM 728 C C . ASN A 1 89 ? -4.325 -10.446 4.610 1.00 88.94 89 ASN A C 1
ATOM 730 O O . ASN A 1 89 ? -4.894 -10.293 3.528 1.00 88.94 89 ASN A O 1
ATOM 734 N N . ASN A 1 90 ? -3.181 -9.838 4.921 1.00 87.38 90 ASN A N 1
ATOM 735 C CA . ASN A 1 90 ? -2.535 -8.825 4.084 1.00 87.38 90 ASN A CA 1
ATOM 736 C C . ASN A 1 90 ? -2.081 -9.330 2.700 1.00 87.38 90 ASN A C 1
ATOM 738 O O . ASN A 1 90 ? -1.649 -8.538 1.875 1.00 87.38 90 ASN A O 1
ATOM 742 N N . TYR A 1 91 ? -2.152 -10.638 2.442 1.00 84.25 91 TYR A N 1
ATOM 743 C CA . TYR A 1 91 ? -1.818 -11.211 1.139 1.00 84.25 91 TYR A CA 1
ATOM 744 C C . TYR A 1 91 ? -2.994 -11.322 0.185 1.00 84.25 91 TYR A C 1
ATOM 746 O O . TYR A 1 91 ? -2.778 -11.573 -0.993 1.00 84.25 91 TYR A O 1
ATOM 754 N N . THR A 1 92 ? -4.223 -11.230 0.681 1.00 87.88 92 THR A N 1
ATOM 755 C CA . THR A 1 92 ? -5.426 -11.480 -0.126 1.00 87.88 92 THR A CA 1
ATOM 756 C C . THR A 1 92 ? -6.418 -10.331 -0.059 1.00 87.88 92 THR A C 1
ATOM 758 O O . THR A 1 92 ? -7.350 -10.293 -0.852 1.00 87.88 92 THR A O 1
ATOM 761 N N . VAL A 1 93 ? -6.241 -9.41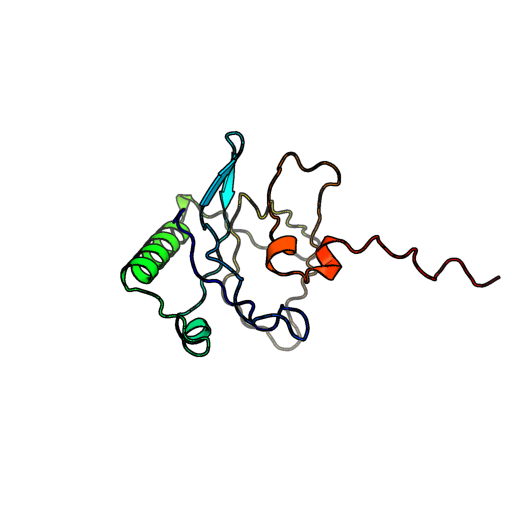1 0.892 1.00 92.06 93 VAL A N 1
ATOM 762 C CA . VAL A 1 93 ? -7.144 -8.289 1.132 1.00 92.06 93 VAL A CA 1
ATOM 763 C C . VAL A 1 93 ? -6.335 -7.000 1.187 1.00 92.06 93 VAL A C 1
ATOM 765 O O . VAL A 1 93 ? -5.495 -6.810 2.069 1.00 92.06 93 VAL A O 1
ATOM 768 N N . LEU A 1 94 ? -6.633 -6.099 0.255 1.00 94.44 94 LEU A N 1
ATOM 769 C CA . LEU A 1 94 ? -6.237 -4.702 0.354 1.00 94.44 94 LEU A CA 1
ATOM 770 C C . LEU A 1 94 ? -7.182 -3.986 1.312 1.00 94.44 94 LEU A C 1
ATOM 772 O O . LEU A 1 94 ? -8.377 -4.270 1.364 1.00 94.44 94 LEU A O 1
ATOM 776 N N . HIS A 1 95 ? -6.636 -3.059 2.086 1.00 94.06 95 HIS A N 1
ATOM 777 C CA . HIS A 1 95 ? -7.392 -2.325 3.085 1.00 94.06 95 HIS A CA 1
ATOM 778 C C . HIS A 1 95 ? -6.979 -0.859 3.079 1.00 94.06 95 HIS A C 1
ATOM 780 O O . HIS A 1 95 ? -5.828 -0.510 2.821 1.00 94.06 95 HIS A O 1
ATOM 786 N N . SER A 1 96 ? -7.937 0.010 3.368 1.00 92.56 96 SER A N 1
ATOM 787 C CA . SER A 1 96 ? -7.730 1.449 3.432 1.00 92.56 96 SER A CA 1
ATOM 788 C C . SER A 1 96 ? -8.584 2.045 4.547 1.00 92.56 96 SER A C 1
ATOM 790 O O . SER A 1 96 ? -9.317 1.353 5.257 1.00 92.56 96 SER A O 1
ATOM 792 N N . ARG A 1 97 ? -8.466 3.356 4.726 1.00 91.88 97 ARG A N 1
ATOM 793 C CA . ARG A 1 97 ? -9.339 4.142 5.594 1.00 91.88 97 ARG A CA 1
ATOM 794 C C . ARG A 1 97 ? -9.836 5.332 4.793 1.00 91.88 97 ARG A C 1
ATOM 796 O O . ARG A 1 97 ? -9.077 5.881 3.998 1.00 91.88 97 ARG A O 1
ATOM 803 N N . LYS A 1 98 ? -11.070 5.768 5.045 1.00 89.69 98 LYS A N 1
ATOM 804 C CA . LYS A 1 98 ? -11.504 7.084 4.572 1.00 89.69 98 LYS A CA 1
ATOM 805 C C . LYS A 1 98 ? -10.764 8.189 5.325 1.00 89.69 98 LYS A C 1
ATOM 807 O O . LYS A 1 98 ? -10.309 7.987 6.456 1.00 89.69 98 LYS A O 1
ATOM 812 N N . GLU A 1 99 ? -10.653 9.345 4.681 1.00 90.94 99 GLU A N 1
ATOM 813 C CA . GLU A 1 99 ? -10.195 10.568 5.331 1.00 90.94 99 GLU A CA 1
ATOM 814 C C . GLU A 1 99 ? -11.106 10.900 6.522 1.00 90.94 99 GLU A C 1
ATOM 816 O O . GLU A 1 99 ? -12.321 10.697 6.476 1.00 90.94 99 GLU A O 1
ATOM 821 N N . TYR A 1 100 ? -10.507 11.378 7.607 1.00 89.56 100 TYR A N 1
ATOM 822 C CA . TYR A 1 100 ? -11.211 11.821 8.803 1.00 89.56 100 TYR A CA 1
ATOM 823 C C . TYR A 1 100 ? -10.464 13.003 9.418 1.00 89.56 100 TYR A C 1
ATOM 825 O O . TYR A 1 100 ? -9.273 13.194 9.171 1.00 89.56 100 TYR A O 1
ATOM 833 N N . ARG A 1 101 ? -11.164 13.783 10.244 1.00 90.88 101 ARG A N 1
ATOM 834 C CA . ARG A 1 101 ? -10.579 14.869 11.035 1.00 90.88 101 ARG A CA 1
ATOM 835 C C . ARG A 1 101 ? -10.787 14.573 12.510 1.00 90.88 101 ARG A C 1
ATOM 837 O O . ARG A 1 101 ? -11.897 14.229 12.914 1.00 90.88 101 ARG A O 1
ATOM 844 N N . ASP A 1 102 ? -9.721 14.691 13.292 1.00 92.31 102 ASP A N 1
ATOM 845 C CA . ASP A 1 102 ? -9.823 14.631 14.748 1.00 92.31 102 ASP A CA 1
ATOM 846 C C . ASP A 1 102 ? -10.624 15.839 15.258 1.00 92.31 102 ASP A C 1
ATOM 848 O O . ASP A 1 102 ? -10.543 16.936 14.698 1.00 92.31 102 ASP A O 1
ATOM 852 N N . ALA A 1 103 ? -11.376 15.648 16.340 1.00 90.00 103 ALA A N 1
ATOM 853 C CA . ALA A 1 103 ? -12.029 16.743 17.052 1.00 90.00 103 ALA A CA 1
ATOM 854 C C . ALA A 1 103 ? -11.233 17.088 18.326 1.00 90.00 103 ALA A C 1
ATOM 856 O O . ALA A 1 103 ? -10.506 16.234 18.847 1.00 90.00 103 ALA A O 1
ATOM 857 N N . PRO A 1 104 ? -11.353 18.316 18.867 1.00 93.31 104 PRO A N 1
ATOM 858 C CA . PRO A 1 104 ? -10.722 18.670 20.136 1.00 93.31 104 PRO A CA 1
ATOM 859 C C . PRO A 1 104 ? -11.074 17.652 21.232 1.00 93.31 104 PRO A C 1
ATOM 861 O O . PRO A 1 104 ? -12.243 17.351 21.459 1.00 93.31 104 PRO A O 1
ATOM 864 N N . GLY A 1 105 ? -10.056 17.066 21.866 1.00 90.56 105 GLY A N 1
ATOM 865 C CA . GLY A 1 105 ? -10.228 16.026 22.891 1.00 90.56 105 GLY A CA 1
ATOM 866 C C . GLY A 1 105 ? -10.682 14.648 22.382 1.00 90.56 105 GLY A C 1
ATOM 867 O O . GLY A 1 105 ? -10.801 13.727 23.183 1.00 90.56 105 GLY A O 1
ATOM 868 N N . ARG A 1 106 ? -10.907 14.464 21.073 1.00 86.19 106 ARG A N 1
ATOM 869 C CA . ARG A 1 106 ? -11.314 13.185 20.467 1.00 86.19 106 ARG A CA 1
ATOM 870 C C . ARG A 1 106 ? -10.405 12.845 19.290 1.00 86.19 106 ARG A C 1
ATOM 872 O O . ARG A 1 106 ? -10.683 13.204 18.146 1.00 86.19 106 ARG A O 1
ATOM 879 N N . LYS A 1 107 ? -9.323 12.131 19.598 1.00 90.31 107 LYS A N 1
ATOM 880 C CA . LYS A 1 107 ? -8.395 11.573 18.611 1.00 90.31 107 LYS A CA 1
ATOM 881 C C . LYS A 1 107 ? -8.662 10.091 18.404 1.00 90.31 107 LYS A C 1
ATOM 883 O O . LYS A 1 107 ? -9.004 9.374 19.345 1.00 90.31 107 LYS A O 1
ATOM 888 N N . ARG A 1 108 ? -8.487 9.617 17.171 1.00 90.88 108 ARG A N 1
ATOM 889 C CA . ARG A 1 108 ? -8.565 8.180 16.885 1.00 90.88 108 ARG A CA 1
ATOM 890 C C . ARG A 1 108 ? -7.339 7.460 17.452 1.00 90.88 108 ARG A C 1
ATOM 892 O O . ARG A 1 108 ? -6.225 7.689 16.987 1.00 90.88 108 ARG A O 1
ATOM 899 N N . HIS A 1 109 ? -7.559 6.526 18.373 1.00 91.44 109 HIS A N 1
ATOM 900 C CA . HIS A 1 109 ? -6.521 5.641 18.901 1.00 91.44 109 HIS A CA 1
ATOM 901 C C . HIS A 1 109 ? -6.772 4.208 18.425 1.00 91.44 109 HIS A C 1
ATOM 903 O O . HIS A 1 109 ? -7.778 3.604 18.778 1.00 91.44 109 HIS A O 1
ATOM 909 N N . LEU A 1 110 ? -5.869 3.681 17.594 1.00 93.69 110 LEU A N 1
ATOM 910 C CA . LEU A 1 110 ? -5.925 2.314 17.078 1.00 93.69 110 LEU A CA 1
ATOM 911 C C . LEU A 1 110 ? -4.550 1.669 17.238 1.00 93.69 110 LEU A C 1
ATOM 913 O O . LEU A 1 110 ? -3.551 2.240 16.801 1.00 93.69 110 LEU A O 1
ATOM 917 N N . LEU A 1 111 ? -4.512 0.479 17.831 1.00 93.62 111 LEU A N 1
ATOM 918 C CA . LEU A 1 111 ? -3.306 -0.338 17.899 1.00 93.62 111 LEU A CA 1
ATOM 919 C C . LEU A 1 111 ? -3.269 -1.277 16.694 1.00 93.62 111 LEU A C 1
ATOM 921 O O . LEU A 1 111 ? -4.275 -1.892 16.347 1.00 93.62 111 LEU A O 1
ATOM 925 N N . ARG A 1 112 ? -2.105 -1.383 16.049 1.00 92.19 112 ARG A N 1
ATOM 926 C CA . ARG A 1 112 ? -1.891 -2.272 14.903 1.00 92.19 112 ARG A CA 1
ATOM 927 C C . ARG A 1 112 ? -0.747 -3.225 15.204 1.00 92.19 112 ARG A C 1
ATOM 929 O O . ARG A 1 112 ? 0.347 -2.783 15.535 1.00 92.19 112 ARG A O 1
ATOM 936 N N . VAL A 1 113 ? -1.005 -4.517 15.029 1.00 89.31 113 VAL A N 1
ATOM 937 C CA . VAL A 1 113 ? -0.025 -5.589 15.225 1.00 89.31 113 VAL A CA 1
ATOM 938 C C . VAL A 1 113 ? 0.120 -6.375 13.930 1.00 89.31 113 VAL A C 1
ATOM 940 O O . VAL A 1 113 ? -0.866 -6.668 13.256 1.00 89.31 113 VAL A O 1
ATOM 943 N N . TRP A 1 114 ? 1.359 -6.721 13.591 1.00 85.56 114 TRP A N 1
ATOM 944 C CA . TRP A 1 114 ? 1.680 -7.620 12.489 1.00 85.56 114 TRP A CA 1
ATOM 945 C C . TRP A 1 114 ? 1.925 -9.019 13.043 1.00 85.56 114 TRP A C 1
ATOM 947 O O . TRP A 1 114 ? 2.726 -9.195 13.957 1.00 85.56 114 TRP A O 1
ATOM 957 N N . ILE A 1 115 ? 1.233 -10.015 12.493 1.00 84.50 115 ILE A N 1
ATOM 958 C CA 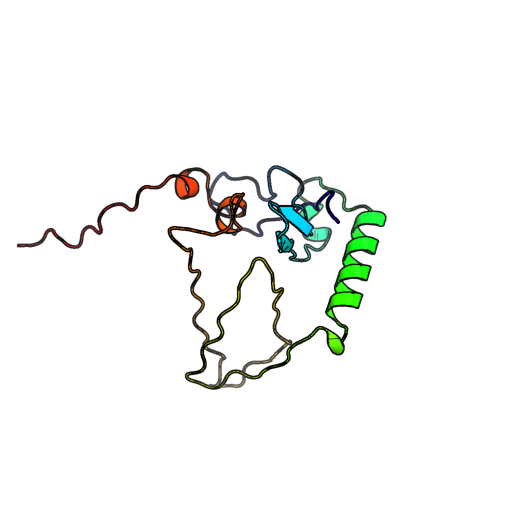. ILE A 1 115 ? 1.302 -11.399 12.966 1.00 84.50 115 ILE A CA 1
ATOM 959 C C . ILE A 1 115 ? 1.774 -12.285 11.816 1.00 84.50 115 ILE A C 1
ATOM 961 O O . ILE A 1 115 ? 1.226 -12.241 10.714 1.00 84.50 115 ILE A O 1
ATOM 965 N N . ARG A 1 116 ? 2.782 -13.120 12.083 1.00 79.56 116 ARG A N 1
ATOM 966 C CA . ARG A 1 116 ? 3.291 -14.126 11.146 1.00 79.56 116 ARG A CA 1
ATOM 967 C C . ARG A 1 116 ? 3.039 -15.523 11.705 1.00 79.56 116 ARG A C 1
ATOM 969 O O . ARG A 1 116 ? 3.386 -15.805 12.849 1.00 79.56 116 ARG A O 1
ATOM 976 N N . SER A 1 117 ? 2.477 -16.413 10.887 1.00 80.75 117 SER A N 1
ATOM 977 C CA . SER A 1 117 ? 2.388 -17.837 11.235 1.00 80.75 117 SER A CA 1
ATOM 978 C C . SER A 1 117 ? 3.782 -18.468 11.247 1.00 80.75 117 SER A C 1
ATOM 980 O O . SER A 1 117 ? 4.578 -18.200 10.350 1.00 80.75 117 SER A O 1
ATOM 982 N N . LYS A 1 118 ? 4.062 -19.347 12.219 1.00 79.12 118 LYS A N 1
ATOM 983 C CA . LYS A 1 118 ? 5.286 -20.175 12.234 1.00 79.12 118 LYS A CA 1
ATOM 984 C C . LYS A 1 118 ? 5.290 -21.240 11.129 1.00 79.12 118 LYS A C 1
ATOM 986 O O . LYS A 1 118 ? 6.353 -21.667 10.702 1.00 79.12 118 LYS A O 1
ATOM 991 N N . ALA A 1 119 ? 4.109 -21.634 10.659 1.00 79.75 119 ALA A N 1
ATOM 992 C CA . ALA A 1 119 ? 3.911 -22.547 9.539 1.00 79.75 119 ALA A CA 1
ATOM 993 C C . ALA A 1 119 ? 2.997 -21.862 8.511 1.00 79.75 119 ALA A C 1
ATOM 995 O O . ALA A 1 119 ? 1.794 -22.148 8.450 1.00 79.75 119 ALA A O 1
ATOM 996 N N . PRO A 1 120 ? 3.498 -20.856 7.771 1.00 74.12 120 PRO A N 1
ATOM 997 C CA . PRO A 1 120 ? 2.688 -20.214 6.755 1.00 74.12 120 PRO A CA 1
ATOM 998 C C . PRO A 1 120 ? 2.360 -21.250 5.675 1.00 74.12 120 PRO A C 1
ATOM 1000 O O . PRO A 1 120 ? 3.238 -21.930 5.161 1.00 74.12 120 PRO A O 1
ATOM 1003 N N . ARG A 1 121 ? 1.086 -21.338 5.270 1.00 67.62 121 ARG A N 1
ATOM 1004 C CA . ARG A 1 121 ? 0.686 -22.117 4.076 1.00 67.62 121 ARG A CA 1
ATOM 1005 C C . ARG A 1 121 ? 1.278 -21.558 2.772 1.00 67.62 121 ARG A C 1
ATOM 1007 O O . ARG A 1 121 ? 1.065 -22.125 1.706 1.00 67.62 121 ARG A O 1
ATOM 1014 N N . ARG A 1 122 ? 1.953 -20.414 2.866 1.00 66.62 122 ARG A N 1
ATOM 1015 C CA . ARG A 1 122 ? 2.615 -19.684 1.799 1.00 66.62 122 ARG A CA 1
ATOM 1016 C C . ARG A 1 122 ? 4.125 -19.919 1.891 1.00 66.62 122 ARG A C 1
ATOM 1018 O O . ARG A 1 122 ? 4.699 -19.697 2.954 1.00 66.62 122 ARG A O 1
ATOM 1025 N N . ALA A 1 123 ? 4.736 -20.266 0.763 1.00 57.16 123 ALA A N 1
ATOM 1026 C CA . ALA A 1 123 ? 6.149 -20.022 0.486 1.00 57.16 123 ALA A CA 1
ATOM 1027 C C . ALA A 1 123 ? 6.267 -18.681 -0.272 1.00 57.16 123 ALA A C 1
ATOM 1029 O O . ALA A 1 123 ? 5.295 -18.263 -0.894 1.00 57.16 123 ALA A O 1
ATOM 1030 N N . GLY A 1 124 ? 7.380 -17.956 -0.137 1.00 57.91 124 GLY A N 1
ATOM 1031 C CA . GLY A 1 124 ? 7.640 -16.713 -0.879 1.00 57.91 124 GLY A CA 1
ATOM 1032 C C . GLY A 1 124 ? 7.848 -15.457 -0.012 1.00 57.91 124 GLY A C 1
ATOM 1033 O O . GLY A 1 124 ? 7.453 -15.432 1.159 1.00 57.91 124 GLY A O 1
ATOM 1034 N N . PRO A 1 125 ? 8.453 -14.393 -0.581 1.00 55.62 125 PRO A N 1
ATOM 1035 C CA . PRO A 1 125 ? 8.894 -13.205 0.156 1.00 55.62 125 PRO A CA 1
ATOM 1036 C C . PRO A 1 125 ? 7.714 -12.466 0.789 1.00 55.62 125 PRO A C 1
ATOM 1038 O O . PRO A 1 125 ? 6.769 -12.058 0.115 1.00 55.62 125 PRO A O 1
ATOM 1041 N N . ASN A 1 126 ? 7.686 -12.365 2.109 1.00 61.88 126 ASN A N 1
ATOM 1042 C CA . ASN A 1 126 ? 6.664 -11.645 2.854 1.00 61.88 126 ASN A CA 1
ATOM 1043 C C . ASN A 1 126 ? 6.878 -10.128 2.784 1.00 61.88 126 ASN A C 1
ATOM 1045 O O . ASN A 1 126 ? 7.942 -9.644 2.431 1.00 61.88 126 ASN A O 1
ATOM 1049 N N . ILE A 1 127 ? 5.832 -9.365 3.093 1.00 60.31 127 ILE A N 1
ATOM 1050 C CA . ILE A 1 127 ? 5.919 -7.902 3.093 1.00 60.31 127 ILE A CA 1
ATOM 1051 C C . ILE A 1 127 ? 6.951 -7.390 4.105 1.00 60.31 127 ILE A C 1
ATOM 1053 O O . ILE A 1 127 ? 7.630 -6.418 3.821 1.00 60.31 127 ILE A O 1
ATOM 1057 N N . ILE A 1 128 ? 7.164 -8.082 5.227 1.00 61.00 128 ILE A N 1
ATOM 1058 C CA . ILE A 1 128 ? 8.276 -7.762 6.129 1.00 61.00 128 ILE A CA 1
ATOM 1059 C C . ILE A 1 128 ? 9.613 -8.016 5.413 1.00 61.00 128 ILE A C 1
ATOM 1061 O O . ILE A 1 128 ? 10.491 -7.186 5.522 1.00 61.00 128 ILE A O 1
ATOM 1065 N N . ASP A 1 129 ? 9.767 -9.046 4.581 1.00 61.53 129 ASP A N 1
ATOM 1066 C CA . ASP A 1 129 ? 10.991 -9.273 3.797 1.00 61.53 129 ASP A CA 1
ATOM 1067 C C . ASP A 1 129 ? 11.247 -8.145 2.779 1.00 61.53 129 ASP A C 1
ATOM 1069 O O . ASP A 1 129 ? 12.401 -7.877 2.442 1.00 61.53 129 ASP A O 1
ATOM 1073 N N . LEU A 1 130 ? 10.194 -7.468 2.303 1.00 60.00 130 LEU A N 1
ATOM 1074 C CA . LEU A 1 130 ? 10.302 -6.331 1.381 1.00 60.00 130 LEU A CA 1
ATOM 1075 C C . LEU A 1 130 ? 10.731 -5.035 2.089 1.00 60.00 130 LEU A C 1
ATOM 1077 O O . LEU A 1 130 ? 11.503 -4.273 1.516 1.00 60.00 130 LEU A O 1
ATOM 1081 N N . TYR A 1 131 ? 10.266 -4.782 3.316 1.00 59.66 131 TYR A N 1
ATOM 1082 C CA . TYR A 1 131 ? 10.558 -3.535 4.044 1.00 59.66 131 TYR A CA 1
ATOM 1083 C C . TYR A 1 131 ? 11.640 -3.664 5.122 1.00 59.66 131 TYR A C 1
ATOM 1085 O O . TYR A 1 131 ? 12.254 -2.663 5.476 1.00 59.66 131 TYR A O 1
ATOM 1093 N N . ALA A 1 132 ? 11.871 -4.859 5.661 1.00 54.38 132 ALA A N 1
ATOM 1094 C CA . ALA A 1 132 ? 12.794 -5.071 6.764 1.00 54.38 132 ALA A CA 1
ATOM 1095 C C . ALA A 1 132 ? 14.233 -5.262 6.267 1.00 54.38 132 ALA A C 1
ATOM 1097 O O . ALA A 1 132 ? 14.441 -5.907 5.228 1.00 54.38 132 ALA A O 1
ATOM 1098 N N . PRO A 1 133 ? 15.217 -4.770 7.043 1.00 51.97 133 PRO A N 1
ATOM 1099 C CA . PRO A 1 133 ? 16.618 -4.917 6.700 1.00 51.97 133 PRO A CA 1
ATOM 1100 C C . PRO A 1 133 ? 17.032 -6.373 6.518 1.00 51.97 133 PRO A C 1
ATOM 1102 O O . PRO A 1 133 ? 16.461 -7.263 7.157 1.00 51.97 133 PRO A O 1
ATOM 1105 N N . TRP A 1 134 ? 18.065 -6.628 5.708 1.00 44.94 134 TRP A N 1
ATOM 1106 C CA . TRP A 1 134 ? 18.635 -7.979 5.542 1.00 44.94 134 TRP A CA 1
ATOM 1107 C C . TRP A 1 134 ? 18.909 -8.667 6.890 1.00 44.94 134 TRP A C 1
ATOM 1109 O O . TRP A 1 134 ? 18.577 -9.836 7.080 1.00 44.94 134 TRP A O 1
ATOM 1119 N N . GLU A 1 135 ? 19.433 -7.922 7.862 1.00 49.53 135 GLU A N 1
ATOM 1120 C CA . GLU A 1 135 ? 19.711 -8.413 9.216 1.00 49.53 135 GLU A CA 1
ATOM 1121 C C . GLU A 1 135 ? 18.432 -8.802 9.968 1.00 49.53 135 GLU A C 1
ATOM 1123 O O . GLU A 1 135 ? 18.409 -9.810 10.667 1.00 49.53 135 GLU A O 1
ATOM 1128 N N . SER A 1 136 ? 17.327 -8.079 9.761 1.00 46.38 136 SER A N 1
ATOM 1129 C CA . SER A 1 136 ? 16.016 -8.428 10.328 1.00 46.38 136 SER A CA 1
ATOM 1130 C C . SER A 1 136 ? 15.396 -9.670 9.682 1.00 46.38 136 SER A C 1
ATOM 1132 O O . SER A 1 136 ? 14.609 -10.361 10.330 1.00 46.38 136 SER A O 1
ATOM 1134 N N . ARG A 1 137 ? 15.767 -10.006 8.436 1.00 47.34 137 ARG A N 1
ATOM 1135 C CA . ARG A 1 137 ? 15.334 -11.249 7.761 1.00 47.34 137 ARG A CA 1
ATOM 1136 C C . ARG A 1 137 ? 15.895 -12.504 8.432 1.00 47.34 137 ARG A C 1
ATOM 1138 O O . ARG A 1 137 ? 15.292 -13.573 8.326 1.00 47.34 137 ARG A O 1
ATOM 1145 N N . HIS A 1 138 ? 17.023 -12.369 9.130 1.00 43.56 138 HIS A N 1
ATOM 1146 C CA . HIS A 1 138 ? 17.777 -13.479 9.716 1.00 43.56 138 HIS A CA 1
ATOM 1147 C C . HIS A 1 138 ? 18.087 -13.313 11.208 1.00 43.56 138 HIS A C 1
ATOM 1149 O O . HIS A 1 138 ? 18.750 -14.176 11.784 1.00 43.56 138 HIS A O 1
ATOM 1155 N N . ALA A 1 139 ? 17.595 -12.255 11.856 1.00 40.81 139 ALA A N 1
ATOM 1156 C CA . ALA A 1 139 ? 17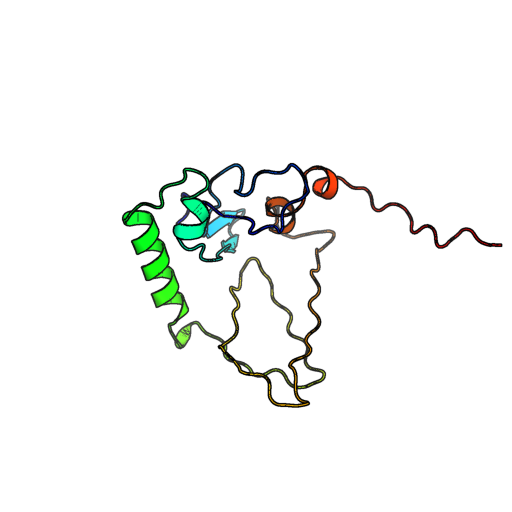.740 -12.082 13.291 1.00 40.81 139 ALA A CA 1
ATOM 1157 C C . ALA A 1 139 ? 17.025 -13.229 14.021 1.00 40.81 139 ALA A C 1
ATOM 1159 O O . ALA A 1 139 ? 15.794 -13.314 14.057 1.00 40.81 139 ALA A O 1
ATOM 1160 N N . VAL A 1 140 ? 17.815 -14.127 14.612 1.00 40.38 140 VAL A N 1
ATOM 1161 C CA . VAL A 1 140 ? 17.346 -14.998 15.691 1.00 40.38 140 VAL A CA 1
ATOM 1162 C C . VAL A 1 140 ? 16.842 -14.063 16.793 1.00 40.38 140 VAL A C 1
ATOM 1164 O O . VAL A 1 140 ? 17.575 -13.134 17.142 1.00 40.38 140 VAL A O 1
ATOM 1167 N N . PRO A 1 141 ? 15.616 -14.244 17.323 1.00 43.50 141 PRO A N 1
ATOM 1168 C CA . PRO A 1 141 ? 15.170 -13.473 18.472 1.00 43.50 141 PRO A CA 1
ATOM 1169 C C . PRO A 1 141 ? 16.226 -13.620 19.562 1.00 43.50 141 PRO A C 1
ATOM 1171 O O . PRO A 1 141 ? 16.461 -14.733 20.037 1.00 43.50 141 PRO A O 1
ATOM 1174 N N . GLN A 1 142 ? 16.902 -12.525 19.907 1.00 39.16 142 GLN A N 1
ATOM 1175 C CA . GLN A 1 142 ? 17.770 -12.537 21.073 1.00 39.16 142 GLN A CA 1
ATOM 1176 C C . GLN A 1 142 ? 16.860 -12.843 22.267 1.00 39.16 142 GLN A C 1
ATOM 1178 O O . GLN A 1 142 ? 15.795 -12.222 22.371 1.00 39.16 142 GLN A O 1
ATOM 1183 N N . PRO A 1 143 ? 17.196 -13.833 23.111 1.00 36.47 143 PRO A N 1
ATOM 1184 C CA . PRO A 1 143 ? 16.439 -14.082 24.325 1.00 36.47 143 PRO A CA 1
ATOM 1185 C C . PRO A 1 143 ? 16.306 -12.760 25.074 1.00 36.47 143 PRO A C 1
ATOM 1187 O O . PRO A 1 143 ? 17.297 -12.052 25.248 1.00 36.47 143 PRO A O 1
ATOM 1190 N N . ASN A 1 144 ? 15.080 -12.399 25.452 1.00 40.06 144 ASN A N 1
ATOM 1191 C CA . ASN A 1 144 ? 14.826 -11.184 26.212 1.00 40.06 144 ASN A CA 1
ATOM 1192 C C . ASN A 1 144 ? 15.799 -11.145 27.405 1.00 40.06 144 ASN A C 1
ATOM 1194 O O . ASN A 1 144 ? 15.784 -12.062 28.226 1.00 40.06 144 ASN A O 1
ATOM 1198 N N . GLU A 1 145 ? 16.605 -10.087 27.541 1.00 40.16 145 GLU A N 1
ATOM 1199 C CA . GLU A 1 145 ? 17.482 -9.846 28.704 1.00 40.16 145 GLU A CA 1
ATOM 1200 C C . GLU A 1 145 ? 16.675 -9.491 29.974 1.00 40.16 145 GLU A C 1
ATOM 1202 O O . GLU A 1 145 ? 17.025 -8.607 30.752 1.00 40.16 145 GLU A O 1
ATOM 1207 N N . THR A 1 146 ? 15.536 -10.150 30.188 1.00 41.56 146 THR A N 1
ATOM 1208 C CA . THR A 1 146 ? 14.698 -10.007 31.385 1.00 41.56 146 THR A CA 1
ATOM 1209 C C . THR A 1 146 ? 14.653 -11.278 32.234 1.00 41.56 146 THR A C 1
ATOM 1211 O O . THR A 1 146 ? 13.932 -11.313 33.223 1.00 41.56 146 THR A O 1
ATOM 1214 N N . GLU A 1 147 ? 15.478 -12.280 31.920 1.00 41.09 147 GLU A N 1
ATOM 1215 C CA . GLU A 1 147 ? 15.803 -13.403 32.815 1.00 41.09 147 GLU A CA 1
ATOM 1216 C C . GLU A 1 147 ? 17.271 -13.337 33.260 1.00 41.09 147 GLU A C 1
ATOM 1218 O O . GLU A 1 147 ? 18.047 -14.266 33.075 1.00 41.09 147 GLU A O 1
ATOM 1223 N N . ALA A 1 148 ? 17.686 -12.207 33.831 1.00 41.53 148 ALA A N 1
ATOM 1224 C CA . ALA A 1 148 ? 18.927 -12.141 34.601 1.00 41.53 148 ALA A CA 1
ATOM 1225 C C . ALA A 1 148 ? 18.918 -10.941 35.551 1.00 41.53 148 ALA A C 1
ATOM 1227 O O . ALA A 1 148 ? 19.705 -10.007 35.401 1.00 41.53 148 ALA A O 1
ATOM 1228 N N . ARG A 1 149 ? 18.042 -10.964 36.558 1.00 30.61 149 ARG A N 1
ATOM 1229 C CA . ARG A 1 149 ? 18.355 -10.349 37.854 1.00 30.61 149 ARG A CA 1
ATOM 1230 C C . ARG A 1 149 ? 17.907 -11.308 38.966 1.00 30.61 149 ARG A C 1
ATOM 1232 O O . ARG A 1 149 ? 16.777 -11.784 38.872 1.00 30.61 149 ARG A O 1
ATOM 1239 N N . PRO A 1 150 ? 18.804 -11.650 39.910 1.00 44.81 150 PRO A N 1
ATOM 1240 C CA . PRO A 1 150 ? 18.525 -12.580 41.004 1.00 44.81 150 PRO A CA 1
ATOM 1241 C C . PRO A 1 150 ? 17.447 -12.062 41.959 1.00 44.81 150 PRO A C 1
ATOM 1243 O O . PRO A 1 150 ? 17.257 -10.824 42.025 1.00 44.81 150 PRO A O 1
#

Sequence (150 aa):
LERGLWHHRRGEQAEGEPPVLPGRQPVFWTEHGRMHVFYNRNPPAWLEPEGITVTAEETEAQDLLDAVLERPEIQLRMYLEPGDLQLINNYTVLHSRKEYRDAPGRKRHLLRVWIRSKAPRRAGPNIIDLYAPWESRHAVPQPNETEARP

Radius of gyration: 18.8 Å; chains: 1; bounding box: 42×42×60 Å

Secondary structure (DSSP, 8-state):
-TT-B--B-TT-SPTTS-SB-SS-B-SEEEETTEEEE------GGGTGGGT-PPPHHHHHHHHHHHHHHT-GGG-----PPTT------TTT---------PBTTB-----------SS-S--S--HHHHHS-HHHHH---PPPTTS---

pLDDT: mean 82.04, std 17.49, range [30.61, 97.5]

Foldseek 3Di:
DQLAAKDALCPLADPPDDRIFPHGDGQWDDDPNDIWGDDDDDDQVRCVVVVDGDDPVNVVVVVVVVVVVPDPVPDDDDDDDVPDDDDDDNTHDDDDDDDDDADVVGDDDDDDDDDDDPDDPDDDQDPCNRRYDPCVVPDDPDPPPPPDDD